Protein AF-A0A0S9CJR5-F1 (afdb_monomer_lite)

Structure (mmCIF, N/CA/C/O backbone):
data_AF-A0A0S9CJR5-F1
#
_entry.id   AF-A0A0S9CJR5-F1
#
loop_
_atom_site.group_PDB
_atom_site.id
_atom_site.type_symbol
_atom_site.label_atom_id
_atom_site.label_alt_id
_atom_site.label_comp_id
_atom_site.label_asym_id
_atom_site.label_entity_id
_atom_site.label_seq_id
_atom_site.pdbx_PDB_ins_code
_atom_site.Cartn_x
_atom_site.Cartn_y
_atom_site.Cartn_z
_atom_site.occupancy
_atom_site.B_iso_or_equiv
_atom_site.auth_seq_id
_atom_site.auth_comp_id
_atom_site.auth_asym_id
_atom_site.auth_atom_id
_atom_site.pdbx_PDB_model_num
ATOM 1 N N . MET A 1 1 ? -63.525 11.816 12.641 1.00 43.72 1 MET A N 1
ATOM 2 C CA . MET A 1 1 ? -62.742 10.567 12.562 1.00 43.72 1 MET A CA 1
ATOM 3 C C . MET A 1 1 ? -61.311 10.946 12.236 1.00 43.72 1 MET A C 1
ATOM 5 O O . MET A 1 1 ? -61.014 11.331 11.117 1.00 43.72 1 MET A O 1
ATOM 9 N N . THR A 1 2 ? -60.496 10.989 13.282 1.00 55.12 2 THR A N 1
ATOM 10 C CA . THR A 1 2 ? -59.028 11.050 13.274 1.00 55.12 2 THR A CA 1
ATOM 11 C C . THR A 1 2 ? -58.439 9.718 12.777 1.00 55.12 2 THR A C 1
ATOM 13 O O . THR A 1 2 ? -59.202 8.769 12.625 1.00 55.12 2 THR A O 1
ATOM 16 N N . LEU A 1 3 ? -57.103 9.651 12.632 1.00 54.28 3 LEU A N 1
ATOM 17 C CA . LEU A 1 3 ? -56.237 8.507 12.252 1.00 54.28 3 LEU A CA 1
ATOM 18 C C . LEU A 1 3 ? -55.891 8.482 10.742 1.00 54.28 3 LEU A C 1
ATOM 20 O O . LEU A 1 3 ? -56.779 8.366 9.916 1.00 54.28 3 LEU A O 1
ATOM 24 N N . SER A 1 4 ? -54.645 8.613 10.267 1.00 53.31 4 SER A N 1
ATOM 25 C CA . SER A 1 4 ? -53.346 8.298 10.874 1.00 53.31 4 SER A CA 1
ATOM 26 C C . SER A 1 4 ? -52.209 9.056 10.167 1.00 53.31 4 SER A C 1
ATOM 28 O O . SER A 1 4 ? -51.852 8.726 9.039 1.00 53.31 4 SER A O 1
ATOM 30 N N . LEU A 1 5 ? -51.594 10.033 10.839 1.00 59.44 5 LEU A N 1
ATOM 31 C CA . LEU A 1 5 ? -50.261 10.543 10.494 1.00 59.44 5 LEU A CA 1
ATOM 32 C C . LEU A 1 5 ? -49.259 9.899 11.458 1.00 59.44 5 LEU A C 1
ATOM 34 O O . LEU A 1 5 ? -49.064 10.395 12.562 1.00 59.44 5 LEU A O 1
ATOM 38 N N . ALA A 1 6 ? -48.669 8.767 11.078 1.00 61.03 6 ALA A N 1
ATOM 39 C CA . ALA A 1 6 ? -47.557 8.174 11.823 1.00 61.03 6 ALA A CA 1
ATOM 40 C C . ALA A 1 6 ? -46.784 7.175 10.950 1.00 61.03 6 ALA A C 1
ATOM 42 O O . ALA A 1 6 ? -46.719 5.988 11.262 1.00 61.03 6 ALA A O 1
ATOM 43 N N . LEU A 1 7 ? -46.193 7.635 9.841 1.00 58.69 7 LEU A N 1
ATOM 44 C CA . LEU A 1 7 ? -45.086 6.884 9.247 1.00 58.69 7 LEU A CA 1
ATOM 45 C C . LEU A 1 7 ? -43.819 7.272 10.005 1.00 58.69 7 LEU A C 1
ATOM 47 O O . LEU A 1 7 ? -43.235 8.335 9.806 1.00 58.69 7 LEU A O 1
ATOM 51 N N . ALA A 1 8 ? -43.501 6.418 10.972 1.00 60.41 8 ALA A N 1
ATOM 52 C CA . ALA A 1 8 ? -42.394 6.546 11.891 1.00 60.41 8 ALA A CA 1
ATOM 53 C C . ALA A 1 8 ? -41.061 6.740 11.157 1.00 60.41 8 ALA A C 1
ATOM 55 O O . ALA A 1 8 ? -40.695 5.978 10.263 1.00 60.41 8 ALA A O 1
ATOM 56 N N . MET A 1 9 ? -40.318 7.745 11.616 1.00 57.38 9 MET A N 1
ATOM 57 C CA . MET A 1 9 ? -38.883 7.889 11.421 1.00 57.38 9 MET A CA 1
ATOM 58 C C . MET A 1 9 ? -38.180 6.610 11.891 1.00 57.38 9 MET A C 1
ATOM 60 O O . MET A 1 9 ? -37.955 6.414 13.080 1.00 57.38 9 MET A O 1
ATOM 64 N N . GLN A 1 10 ? -37.833 5.730 10.960 1.00 56.88 10 GLN A N 1
ATOM 65 C CA . GLN A 1 10 ? -36.887 4.642 11.197 1.00 56.88 10 GLN A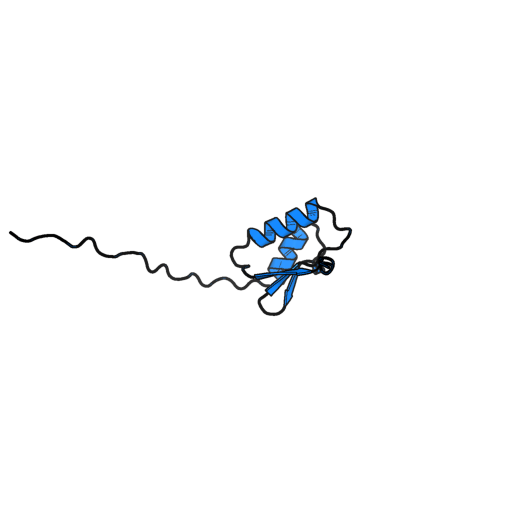 CA 1
ATOM 66 C C . GLN A 1 10 ? -35.776 4.740 10.156 1.00 56.88 10 GLN A C 1
ATOM 68 O O . GLN A 1 10 ? -35.531 3.822 9.380 1.00 56.88 10 GLN A O 1
ATOM 73 N N . VAL A 1 11 ? -35.103 5.893 10.112 1.00 59.28 11 VAL A N 1
ATOM 74 C CA . VAL A 1 11 ? -33.776 5.943 9.498 1.00 59.28 11 VAL A CA 1
ATOM 75 C C . VAL A 1 11 ? -32.8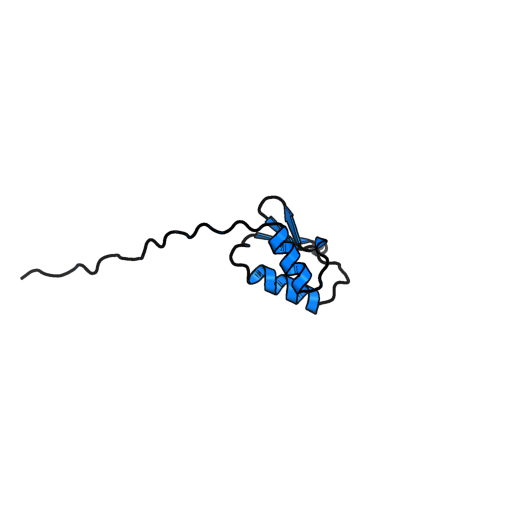57 5.254 10.494 1.00 59.28 11 VAL A C 1
ATOM 77 O O . VAL A 1 11 ? -32.537 5.800 11.546 1.00 59.28 11 VAL A O 1
ATOM 80 N N . ALA A 1 12 ? -32.567 3.992 10.194 1.00 54.50 12 ALA A N 1
ATOM 81 C CA . ALA A 1 12 ? -31.758 3.094 10.989 1.00 54.50 12 ALA A CA 1
ATOM 82 C C . ALA A 1 12 ? -30.522 3.807 11.556 1.00 54.50 12 ALA A C 1
ATOM 84 O O . ALA A 1 12 ? -29.634 4.226 10.812 1.00 54.50 12 ALA A O 1
ATOM 85 N N . ALA A 1 13 ? -30.444 3.873 12.885 1.00 55.59 13 ALA A N 1
ATOM 86 C CA . ALA A 1 13 ? -29.181 3.970 13.592 1.00 55.59 13 ALA A CA 1
ATOM 87 C C . ALA A 1 13 ? -28.401 2.682 13.291 1.00 55.59 13 ALA A C 1
ATOM 89 O O . ALA A 1 13 ? -28.447 1.714 14.046 1.00 55.59 13 ALA A O 1
ATOM 90 N N . GLN A 1 14 ? -27.757 2.628 12.124 1.00 60.69 14 GLN A N 1
ATOM 91 C CA . GLN A 1 14 ? -26.796 1.580 11.832 1.00 60.69 14 GLN A CA 1
ATOM 92 C C . GLN A 1 14 ? -25.674 1.740 12.860 1.00 60.69 14 GLN A C 1
ATOM 94 O O . GLN A 1 14 ? -25.089 2.827 12.938 1.00 60.69 14 GLN A O 1
ATOM 99 N N . PRO A 1 15 ? -25.376 0.719 13.681 1.00 57.75 15 PRO A N 1
ATOM 100 C CA . PRO A 1 15 ? -24.204 0.779 14.529 1.00 57.75 15 PRO A CA 1
ATOM 101 C C . PRO A 1 15 ? -23.009 0.964 13.599 1.00 57.75 15 PRO A C 1
ATOM 103 O O . PRO A 1 15 ? -22.780 0.141 12.711 1.00 57.75 15 PRO A O 1
ATOM 106 N N . ALA A 1 16 ? -22.288 2.075 13.763 1.00 60.09 16 ALA A N 1
ATOM 107 C CA . ALA A 1 16 ? -21.032 2.290 13.071 1.00 60.09 16 ALA A CA 1
ATOM 108 C C . ALA A 1 16 ? -20.144 1.089 13.405 1.00 60.09 16 ALA A C 1
ATOM 110 O O . ALA A 1 16 ? -19.707 0.935 14.548 1.00 60.09 16 ALA A O 1
ATOM 111 N N . GLN A 1 17 ? -19.964 0.186 12.438 1.00 60.59 17 GLN A N 1
ATOM 112 C CA . GLN A 1 17 ? -19.114 -0.975 12.644 1.00 60.59 17 GLN A CA 1
ATOM 113 C C . GLN A 1 17 ? -17.735 -0.461 13.062 1.00 60.59 17 GLN A C 1
ATOM 115 O O . GLN A 1 17 ? -17.246 0.493 12.445 1.00 60.59 17 GLN A O 1
ATOM 120 N N . PRO A 1 18 ? -17.117 -1.039 14.108 1.00 61.16 18 PRO A N 1
ATOM 121 C CA . PRO A 1 18 ? -15.797 -0.617 14.532 1.00 61.16 18 PRO A CA 1
ATOM 122 C C . PRO A 1 18 ? -14.863 -0.721 13.330 1.00 61.16 18 PRO A C 1
ATOM 124 O O . PRO A 1 18 ? -14.610 -1.808 12.807 1.00 61.16 18 PRO A O 1
ATOM 127 N N . ARG A 1 19 ? -14.420 0.438 12.836 1.00 65.44 19 ARG A N 1
ATOM 128 C CA . ARG A 1 19 ? -13.586 0.520 11.644 1.00 65.44 19 ARG A CA 1
ATOM 129 C C . ARG A 1 19 ? -12.277 -0.172 11.986 1.00 65.44 19 ARG A C 1
ATOM 131 O O . ARG A 1 19 ? -11.550 0.297 12.860 1.00 65.44 19 ARG A O 1
ATOM 138 N N . ARG A 1 20 ? -12.010 -1.313 11.346 1.00 77.50 20 ARG A N 1
ATOM 139 C CA . ARG A 1 20 ? -10.765 -2.055 11.554 1.00 77.50 20 ARG A CA 1
ATOM 140 C C . ARG A 1 20 ? -9.597 -1.117 11.274 1.00 77.50 20 ARG A C 1
ATOM 142 O O . ARG A 1 20 ? -9.473 -0.596 10.168 1.00 77.50 20 ARG A O 1
ATOM 149 N N . GLU A 1 21 ? -8.763 -0.912 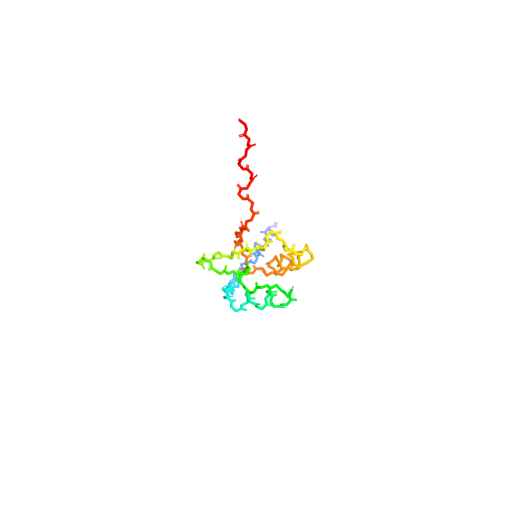12.283 1.00 84.38 21 GLU A N 1
ATOM 150 C CA . GLU A 1 21 ? -7.540 -0.134 12.146 1.00 84.38 21 GLU A CA 1
ATOM 151 C C . GLU A 1 21 ? -6.586 -0.847 11.183 1.00 84.38 21 GLU A C 1
ATOM 153 O O . GLU A 1 21 ? -6.353 -2.055 11.294 1.00 84.38 21 GLU A O 1
ATOM 158 N N . VAL A 1 22 ? -6.077 -0.092 10.212 1.00 89.44 22 VAL A N 1
ATOM 159 C CA . VAL A 1 22 ? -5.152 -0.586 9.191 1.00 89.44 22 VAL A CA 1
ATOM 160 C C . VAL A 1 22 ? -3.789 -0.765 9.834 1.00 89.44 22 VAL A C 1
ATOM 162 O O . VAL A 1 22 ? -3.250 0.167 10.426 1.00 89.44 22 VAL A O 1
ATOM 165 N N . LYS A 1 23 ? -3.224 -1.964 9.715 1.00 93.12 23 LYS A N 1
ATOM 166 C CA . LYS A 1 23 ? -1.893 -2.280 10.237 1.00 93.12 23 LYS A CA 1
ATOM 167 C C . LYS A 1 23 ? -0.874 -2.279 9.106 1.00 93.12 23 LYS A C 1
ATOM 169 O O . LYS A 1 23 ? -1.198 -2.572 7.959 1.00 93.12 23 LYS A O 1
ATOM 174 N N . GLN A 1 24 ? 0.396 -2.067 9.444 1.00 95.56 24 GLN A N 1
ATOM 175 C CA . GLN A 1 24 ? 1.496 -2.153 8.475 1.00 95.56 24 GLN A CA 1
ATOM 176 C C . GLN A 1 24 ? 1.535 -3.507 7.742 1.00 95.56 24 GLN A C 1
ATOM 178 O O . GLN A 1 24 ? 1.906 -3.575 6.577 1.00 95.56 24 GLN A O 1
ATOM 183 N N . ALA A 1 25 ? 1.119 -4.591 8.403 1.00 95.94 25 ALA A N 1
ATOM 184 C CA . ALA A 1 25 ? 1.010 -5.905 7.776 1.00 95.94 25 ALA A CA 1
ATOM 185 C C . ALA A 1 25 ? -0.021 -5.939 6.632 1.00 95.94 25 ALA A C 1
ATOM 187 O O . ALA A 1 25 ? 0.228 -6.593 5.623 1.00 95.94 25 ALA A O 1
ATOM 188 N N . ASP A 1 26 ? -1.136 -5.210 6.760 1.00 95.00 26 ASP A N 1
ATOM 189 C CA . ASP A 1 26 ? -2.148 -5.109 5.702 1.00 95.00 26 ASP A CA 1
ATOM 190 C C . ASP A 1 26 ? -1.565 -4.372 4.483 1.00 95.00 26 ASP A C 1
ATOM 192 O O . ASP A 1 26 ? -1.719 -4.818 3.350 1.00 95.00 26 ASP A O 1
ATOM 196 N N . LEU A 1 27 ? -0.818 -3.288 4.723 1.00 96.00 27 LEU A N 1
ATOM 197 C CA . LEU A 1 27 ? -0.130 -2.521 3.678 1.00 96.00 27 LEU A CA 1
ATOM 198 C C . LEU A 1 27 ? 0.952 -3.339 2.964 1.00 96.00 27 LEU A C 1
ATOM 200 O O . LEU A 1 27 ? 1.042 -3.319 1.737 1.00 96.00 27 LEU A O 1
ATOM 204 N N . ASN A 1 28 ? 1.741 -4.105 3.721 1.00 97.69 28 ASN A N 1
ATOM 205 C CA . ASN A 1 28 ? 2.746 -5.003 3.158 1.00 97.69 28 ASN A CA 1
ATOM 206 C C . ASN A 1 28 ? 2.096 -6.060 2.260 1.00 97.69 28 ASN A C 1
ATOM 208 O O . ASN A 1 28 ? 2.602 -6.319 1.176 1.00 97.69 28 ASN A O 1
ATOM 212 N N . ALA A 1 29 ? 0.957 -6.625 2.673 1.00 97.56 29 ALA A N 1
ATOM 213 C CA . ALA A 1 29 ? 0.226 -7.595 1.864 1.00 97.56 29 ALA A CA 1
ATOM 214 C C . ALA A 1 29 ? -0.309 -6.984 0.557 1.00 97.56 29 ALA A C 1
ATOM 216 O O . ALA A 1 29 ? -0.299 -7.647 -0.478 1.00 97.56 29 ALA A O 1
ATOM 217 N N . MET A 1 30 ? -0.744 -5.718 0.576 1.00 96.81 30 MET A N 1
ATOM 218 C CA . MET A 1 30 ? -1.143 -5.002 -0.642 1.00 96.81 30 MET A CA 1
ATOM 219 C C . MET A 1 30 ? 0.041 -4.790 -1.589 1.00 96.81 30 MET A C 1
ATOM 221 O O . MET A 1 30 ? -0.095 -5.034 -2.785 1.00 96.81 30 MET A O 1
ATOM 225 N N . ALA A 1 31 ? 1.196 -4.373 -1.058 1.00 96.94 31 ALA A N 1
ATOM 226 C CA . ALA A 1 31 ? 2.415 -4.208 -1.84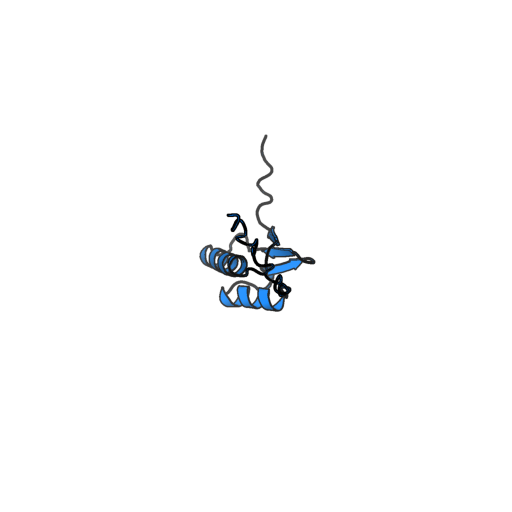5 1.00 96.94 31 ALA A CA 1
ATOM 227 C C . ALA A 1 31 ? 2.871 -5.545 -2.451 1.00 96.94 31 ALA A C 1
ATOM 229 O O . ALA A 1 31 ? 3.098 -5.623 -3.656 1.00 96.94 31 ALA A O 1
ATOM 230 N N . ASP A 1 32 ? 2.902 -6.613 -1.649 1.00 98.06 32 ASP A N 1
ATOM 231 C CA . ASP A 1 32 ? 3.279 -7.958 -2.092 1.00 98.06 32 ASP A CA 1
ATOM 232 C C . ASP A 1 32 ? 2.354 -8.469 -3.210 1.00 98.06 32 ASP A C 1
ATOM 234 O O . ASP A 1 32 ? 2.830 -9.018 -4.203 1.00 98.06 32 ASP A O 1
ATOM 238 N N . ALA A 1 33 ? 1.040 -8.242 -3.089 1.00 97.88 33 ALA A N 1
ATOM 239 C CA . ALA A 1 33 ? 0.053 -8.642 -4.094 1.00 97.88 33 ALA A CA 1
ATOM 240 C C . ALA A 1 33 ? 0.207 -7.908 -5.437 1.00 97.88 33 ALA A C 1
ATOM 242 O O . ALA A 1 33 ? -0.268 -8.403 -6.455 1.00 97.88 33 ALA A O 1
ATOM 243 N N . CYS A 1 34 ? 0.844 -6.738 -5.431 1.00 97.25 34 CYS A N 1
ATOM 244 C CA . CYS A 1 34 ? 1.155 -5.955 -6.623 1.00 97.25 34 CYS A CA 1
ATOM 245 C C . CYS A 1 34 ? 2.622 -6.083 -7.048 1.00 97.25 34 CYS A C 1
ATOM 247 O O . CYS A 1 34 ? 3.064 -5.324 -7.901 1.00 97.25 34 CYS A O 1
ATOM 249 N N . HIS A 1 35 ? 3.392 -6.992 -6.435 1.00 96.81 35 HIS A N 1
ATOM 250 C CA . HIS A 1 35 ? 4.840 -7.119 -6.642 1.00 96.81 35 HIS A CA 1
ATOM 251 C C . HIS A 1 35 ? 5.616 -5.807 -6.423 1.00 96.81 35 HIS A C 1
ATOM 253 O O . HIS A 1 35 ? 6.705 -5.609 -6.960 1.00 96.81 35 HIS A O 1
ATOM 259 N N . ALA A 1 36 ? 5.073 -4.916 -5.593 1.00 96.06 36 ALA A N 1
ATOM 260 C CA . ALA A 1 36 ? 5.676 -3.643 -5.252 1.00 96.06 36 ALA A CA 1
ATOM 261 C C . ALA A 1 36 ? 6.584 -3.775 -4.015 1.00 96.06 36 ALA A C 1
ATOM 263 O O . ALA A 1 36 ? 6.318 -4.580 -3.116 1.00 96.06 36 ALA A O 1
ATOM 264 N N . PRO A 1 37 ? 7.640 -2.952 -3.892 1.00 96.44 37 PRO A N 1
ATOM 265 C CA . PRO A 1 37 ? 8.433 -2.888 -2.672 1.00 96.44 37 PRO A CA 1
ATOM 266 C C . PRO A 1 37 ? 7.568 -2.526 -1.457 1.00 96.44 37 PRO A C 1
ATOM 268 O O . PRO A 1 37 ? 6.916 -1.485 -1.450 1.00 96.44 37 PRO A O 1
ATOM 271 N N . ARG A 1 38 ? 7.642 -3.306 -0.370 1.00 96.25 38 ARG A N 1
ATOM 272 C CA . ARG A 1 38 ? 6.897 -3.033 0.883 1.00 96.25 38 ARG A CA 1
ATOM 273 C C . ARG A 1 38 ? 7.127 -1.629 1.451 1.00 96.25 38 ARG A C 1
ATOM 275 O O . ARG A 1 38 ? 6.252 -1.080 2.103 1.00 96.25 38 ARG A O 1
ATOM 282 N N . LYS A 1 39 ? 8.287 -1.026 1.169 1.00 94.88 39 LYS A N 1
ATOM 283 C CA . LYS A 1 39 ? 8.613 0.355 1.562 1.00 94.88 39 LYS A CA 1
ATOM 284 C C . LYS A 1 39 ? 7.741 1.423 0.886 1.00 94.88 39 LYS A C 1
ATOM 286 O O . LYS A 1 39 ? 7.765 2.562 1.331 1.00 94.88 39 LYS A O 1
ATOM 291 N N . TRP A 1 40 ? 7.013 1.087 -0.181 1.00 95.06 40 TRP A N 1
ATOM 292 C CA . TRP A 1 40 ? 6.117 2.026 -0.859 1.00 95.06 40 TRP A CA 1
ATOM 293 C C . TRP A 1 40 ? 4.866 2.337 -0.057 1.00 95.06 40 TRP A C 1
ATOM 295 O O . TRP A 1 40 ? 4.288 3.390 -0.278 1.00 95.06 40 TRP A O 1
ATOM 305 N N . LEU A 1 41 ? 4.439 1.452 0.845 1.00 95.44 41 LEU A N 1
ATOM 306 C CA . LEU A 1 41 ? 3.272 1.679 1.686 1.00 95.44 41 LEU A CA 1
ATOM 307 C C . LEU A 1 41 ? 3.670 1.598 3.148 1.00 95.44 41 LEU A C 1
ATOM 309 O O . LEU A 1 41 ? 4.084 0.543 3.626 1.00 95.44 41 LEU A O 1
ATOM 313 N N . TYR A 1 42 ? 3.504 2.688 3.885 1.00 95.38 42 TYR A N 1
ATOM 314 C CA . TYR A 1 42 ? 3.787 2.682 5.314 1.00 95.38 42 TYR A CA 1
ATOM 315 C C . TYR A 1 42 ? 2.856 3.580 6.110 1.00 95.38 42 TYR A C 1
ATOM 317 O O . TYR A 1 42 ? 2.263 4.518 5.585 1.00 95.38 42 TYR A O 1
ATOM 325 N N . LEU A 1 43 ? 2.724 3.281 7.399 1.00 94.12 43 LEU A N 1
ATOM 326 C CA . LEU A 1 43 ? 1.964 4.112 8.321 1.00 94.12 43 LEU A CA 1
ATOM 327 C C . LEU A 1 43 ? 2.819 5.263 8.854 1.00 94.12 43 LEU A C 1
ATOM 329 O O . LEU A 1 43 ? 3.929 5.059 9.348 1.00 94.12 43 LEU A O 1
ATOM 333 N N . LYS A 1 44 ? 2.255 6.469 8.832 1.00 90.94 44 LYS A N 1
ATOM 334 C CA . LYS A 1 44 ? 2.753 7.644 9.552 1.00 90.94 44 LYS A CA 1
ATOM 335 C C . LYS A 1 44 ? 1.664 8.099 10.524 1.00 90.94 44 LYS A C 1
ATOM 337 O O . LYS A 1 44 ? 0.771 8.871 10.188 1.00 90.94 44 LYS A O 1
ATOM 342 N N . GLY A 1 45 ? 1.686 7.554 11.739 1.00 87.94 45 GLY A N 1
ATOM 343 C CA . GLY A 1 45 ? 0.569 7.699 12.677 1.00 87.94 45 GLY A CA 1
ATOM 344 C C . GLY A 1 45 ? -0.669 6.955 12.167 1.00 87.94 45 GLY A C 1
ATOM 345 O O . GLY A 1 45 ? -0.631 5.737 12.031 1.00 87.94 45 GLY A O 1
ATOM 346 N N . ARG A 1 46 ? -1.755 7.684 11.879 1.00 85.88 46 ARG A N 1
ATOM 347 C CA . ARG A 1 46 ? -3.005 7.127 11.311 1.00 85.88 46 ARG A CA 1
ATOM 348 C C . ARG A 1 46 ? -3.113 7.279 9.793 1.00 85.88 46 ARG A C 1
ATOM 350 O O . ARG A 1 46 ? -4.129 6.913 9.209 1.00 85.88 46 ARG A O 1
ATOM 357 N N . GLU A 1 47 ? -2.106 7.874 9.174 1.00 89.56 47 GLU A N 1
ATOM 358 C CA . GLU A 1 47 ? -2.069 8.122 7.742 1.00 89.56 47 GLU A CA 1
ATOM 359 C C . GLU A 1 47 ? -1.322 6.999 7.027 1.00 89.56 47 GLU A C 1
ATOM 361 O O . GLU A 1 47 ? -0.267 6.554 7.487 1.00 89.56 47 GLU A O 1
ATOM 366 N N . VAL A 1 48 ? -1.863 6.555 5.894 1.00 92.81 48 VAL A N 1
ATOM 367 C CA . VAL A 1 48 ? -1.148 5.676 4.970 1.00 92.81 48 VAL A CA 1
ATOM 368 C C . VAL A 1 48 ? -0.349 6.554 4.021 1.00 92.81 48 VAL A C 1
ATOM 370 O O . VAL A 1 48 ? -0.897 7.448 3.387 1.00 92.81 48 VAL A O 1
ATOM 373 N N . VAL A 1 49 ? 0.944 6.301 3.903 1.00 94.88 49 VAL A N 1
ATOM 374 C CA . VAL A 1 49 ? 1.813 6.997 2.962 1.00 94.88 49 VAL A CA 1
ATOM 375 C C . VAL A 1 49 ? 2.136 6.066 1.809 1.00 94.88 49 VAL A C 1
ATOM 377 O O . VAL A 1 49 ? 2.584 4.940 2.026 1.00 94.88 49 VAL A O 1
ATOM 380 N N . PHE A 1 50 ? 1.912 6.556 0.595 1.00 94.62 50 PHE A N 1
ATOM 381 C CA . PHE A 1 50 ? 2.327 5.937 -0.650 1.00 94.62 50 PHE A CA 1
ATOM 382 C C . PHE A 1 50 ? 3.540 6.678 -1.221 1.00 94.62 50 PHE A C 1
ATOM 384 O O . PHE A 1 50 ? 3.460 7.868 -1.519 1.00 94.62 50 PHE A O 1
ATOM 391 N N . ALA A 1 51 ? 4.661 5.976 -1.368 1.00 93.81 51 ALA A N 1
ATOM 392 C CA . ALA A 1 51 ? 5.936 6.513 -1.838 1.00 93.81 51 ALA A CA 1
ATOM 393 C C . ALA A 1 51 ? 6.534 5.597 -2.915 1.00 93.81 51 ALA A C 1
ATOM 395 O O . ALA A 1 51 ? 7.433 4.794 -2.645 1.00 93.81 51 ALA A O 1
ATOM 396 N N . ALA A 1 52 ? 5.995 5.685 -4.131 1.00 91.50 52 ALA A N 1
ATOM 397 C CA . ALA A 1 52 ? 6.530 4.955 -5.274 1.00 91.50 52 ALA A CA 1
ATOM 398 C C . ALA A 1 52 ? 7.901 5.491 -5.710 1.00 91.50 52 ALA A C 1
ATOM 400 O O . ALA A 1 52 ? 8.263 6.636 -5.444 1.00 91.50 52 ALA A O 1
ATOM 401 N N . SER A 1 53 ? 8.666 4.647 -6.405 1.00 86.69 53 SER A N 1
ATOM 402 C CA . SER A 1 53 ? 9.866 5.102 -7.114 1.00 86.69 53 SER A CA 1
ATOM 403 C C . SER A 1 53 ? 9.462 6.034 -8.266 1.00 86.69 53 SER A C 1
ATOM 405 O O . SER A 1 53 ? 8.438 5.764 -8.890 1.00 86.69 53 SER A O 1
ATOM 407 N N . PRO A 1 54 ? 10.245 7.070 -8.613 1.00 85.12 54 PRO A N 1
ATOM 408 C CA . PRO A 1 54 ? 9.987 7.863 -9.820 1.00 85.12 54 PRO A CA 1
ATOM 409 C C . PRO A 1 54 ? 10.020 7.011 -11.099 1.00 85.12 54 PRO A C 1
ATOM 411 O O . PRO A 1 54 ? 9.247 7.258 -12.016 1.00 85.12 54 PRO A O 1
ATOM 414 N N . ASP A 1 55 ? 10.848 5.963 -11.120 1.00 87.31 55 ASP A N 1
ATOM 415 C CA . ASP A 1 55 ? 10.958 5.007 -12.233 1.00 87.31 55 ASP A CA 1
ATOM 416 C C . ASP A 1 55 ? 10.038 3.784 -12.063 1.00 87.31 55 ASP A C 1
ATOM 418 O O . ASP A 1 55 ? 10.288 2.715 -12.621 1.00 87.31 55 ASP A O 1
ATOM 422 N N . ALA A 1 56 ? 9.021 3.889 -11.204 1.00 90.25 56 ALA A N 1
ATOM 423 C CA . ALA A 1 56 ? 8.070 2.813 -10.991 1.00 90.25 56 ALA A CA 1
ATOM 424 C C . ALA A 1 56 ? 7.280 2.521 -12.269 1.00 90.25 56 ALA A C 1
ATOM 426 O O . ALA A 1 56 ? 6.766 3.429 -12.920 1.00 90.25 56 ALA A O 1
ATOM 427 N N . ASP A 1 57 ? 7.127 1.236 -12.570 1.00 93.69 57 ASP A N 1
ATOM 428 C CA . ASP A 1 57 ? 6.220 0.784 -13.613 1.00 93.69 57 ASP A CA 1
ATOM 429 C C . ASP A 1 57 ? 4.777 1.244 -13.324 1.00 93.69 57 ASP A C 1
ATOM 431 O O . ASP A 1 57 ? 4.287 1.160 -12.190 1.00 93.69 57 ASP A O 1
ATOM 435 N N . TYR A 1 58 ? 4.106 1.745 -14.363 1.00 93.31 58 TYR A N 1
ATOM 436 C CA . TYR A 1 58 ? 2.778 2.343 -14.245 1.00 93.31 58 TYR A CA 1
ATOM 437 C C . TYR A 1 58 ? 1.733 1.329 -13.773 1.00 93.31 58 TYR A C 1
ATOM 439 O O . TYR A 1 58 ? 0.924 1.650 -12.900 1.00 93.31 58 TYR A O 1
ATOM 447 N N . ASP A 1 59 ? 1.775 0.099 -14.289 1.00 96.56 59 ASP A N 1
ATOM 448 C CA . ASP A 1 59 ? 0.808 -0.942 -13.934 1.00 96.56 59 ASP A CA 1
ATOM 449 C C . ASP A 1 59 ? 0.973 -1.365 -12.471 1.00 96.56 59 ASP A C 1
ATOM 451 O O . ASP A 1 59 ? -0.006 -1.569 -11.746 1.00 96.56 59 ASP A O 1
ATOM 455 N N . THR A 1 60 ? 2.216 -1.401 -11.994 1.00 95.25 60 THR A N 1
ATOM 456 C CA . THR A 1 60 ? 2.544 -1.649 -10.587 1.00 95.25 60 THR A CA 1
ATOM 457 C C . THR A 1 60 ? 1.975 -0.550 -9.682 1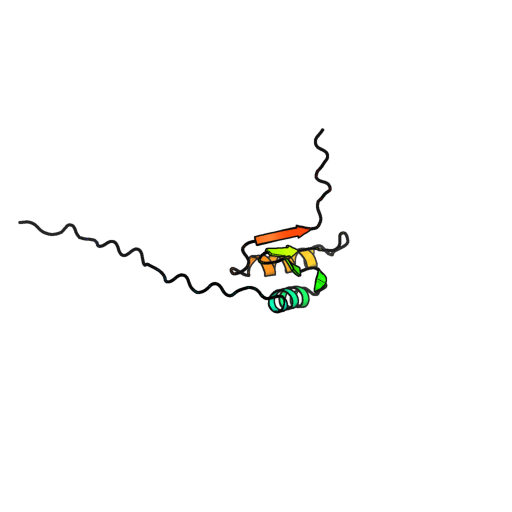.00 95.25 60 THR A C 1
ATOM 459 O O . THR A 1 60 ? 1.344 -0.845 -8.663 1.00 95.25 60 THR A O 1
ATOM 462 N N . VAL A 1 61 ? 2.134 0.725 -10.059 1.00 94.50 61 VAL A N 1
ATOM 463 C CA . VAL A 1 61 ? 1.547 1.867 -9.332 1.00 94.50 61 VAL A CA 1
ATOM 464 C C . VAL A 1 61 ? 0.021 1.785 -9.331 1.00 94.50 61 VAL A C 1
ATOM 466 O O . VAL A 1 61 ? -0.597 1.879 -8.268 1.00 94.50 61 VAL A O 1
ATOM 469 N N . ALA A 1 62 ? -0.591 1.559 -10.494 1.00 95.56 62 ALA A N 1
ATOM 470 C CA . ALA A 1 62 ? -2.037 1.442 -10.636 1.00 95.56 62 ALA A CA 1
ATOM 471 C C . ALA A 1 62 ? -2.601 0.297 -9.780 1.00 95.56 62 ALA A C 1
ATOM 473 O O . ALA A 1 62 ? -3.609 0.483 -9.092 1.00 95.56 62 ALA A O 1
ATOM 474 N N . CYS A 1 63 ? -1.921 -0.854 -9.741 1.00 97.25 63 CYS A N 1
ATOM 475 C CA . CYS A 1 63 ? -2.291 -1.969 -8.874 1.00 97.25 63 CYS A CA 1
ATOM 476 C C . CYS A 1 63 ? -2.308 -1.554 -7.398 1.00 97.25 63 CYS A C 1
ATOM 478 O O . CYS A 1 63 ? -3.306 -1.778 -6.704 1.00 97.25 63 CYS A O 1
ATOM 480 N N . VAL A 1 64 ? -1.231 -0.921 -6.915 1.00 95.62 64 VAL A N 1
ATOM 481 C CA . VAL A 1 64 ? -1.116 -0.527 -5.504 1.00 95.62 64 VAL A CA 1
ATOM 482 C C . VAL A 1 64 ? -2.215 0.466 -5.125 1.00 95.62 64 VAL A C 1
ATOM 484 O O . VAL A 1 64 ? -2.898 0.272 -4.117 1.00 95.62 64 VAL A O 1
ATOM 487 N N . LEU A 1 65 ? -2.452 1.487 -5.952 1.00 93.56 65 LEU A N 1
ATOM 488 C CA . LEU A 1 65 ? -3.514 2.469 -5.714 1.00 93.56 65 LEU A CA 1
ATOM 489 C C . LEU A 1 65 ? -4.912 1.842 -5.764 1.00 93.56 65 LEU A C 1
ATOM 491 O O . LEU A 1 65 ? -5.777 2.188 -4.955 1.00 93.56 65 LEU A O 1
ATOM 495 N N . GLY A 1 66 ? -5.127 0.866 -6.647 1.00 95.12 66 GLY A N 1
ATOM 496 C CA . GLY A 1 66 ? -6.351 0.070 -6.687 1.00 95.12 66 GLY A CA 1
ATOM 497 C C . GLY A 1 66 ? -6.593 -0.703 -5.386 1.00 95.12 66 GLY A C 1
ATOM 498 O O . GLY A 1 66 ? -7.701 -0.697 -4.854 1.00 95.12 66 GLY A O 1
ATOM 499 N N . LYS A 1 67 ? -5.555 -1.323 -4.810 1.00 94.69 67 LYS A N 1
ATOM 500 C CA . LYS A 1 67 ? -5.669 -2.039 -3.526 1.00 94.69 67 LYS A CA 1
ATOM 501 C C . LYS A 1 67 ? -5.948 -1.099 -2.356 1.00 94.69 67 LYS A C 1
ATOM 503 O O . LYS A 1 67 ? -6.804 -1.405 -1.528 1.00 94.69 67 LYS A O 1
ATOM 508 N N . VAL A 1 68 ? -5.252 0.036 -2.304 1.00 92.31 68 VAL A N 1
ATOM 509 C CA . VAL A 1 68 ? -5.426 1.038 -1.243 1.00 92.31 68 VAL A CA 1
ATOM 510 C C . VAL A 1 68 ? -6.827 1.651 -1.293 1.00 92.31 68 VAL A C 1
ATOM 512 O O . VAL A 1 68 ? -7.479 1.752 -0.260 1.00 92.31 68 VAL A O 1
ATOM 515 N N . SER A 1 69 ? -7.325 2.000 -2.482 1.00 90.44 69 SER A N 1
ATOM 516 C CA . SER A 1 69 ? -8.670 2.573 -2.650 1.00 90.44 69 SER A CA 1
ATOM 517 C C . SER A 1 69 ? -9.796 1.573 -2.366 1.00 90.44 69 SER A C 1
ATOM 519 O O . SER A 1 69 ? -10.824 1.951 -1.807 1.00 90.44 69 SER A O 1
ATOM 521 N N . ALA A 1 70 ? -9.600 0.289 -2.682 1.00 90.69 70 ALA A N 1
ATOM 522 C CA . ALA A 1 70 ? -10.556 -0.767 -2.348 1.00 90.69 70 ALA A CA 1
ATOM 523 C C . ALA A 1 70 ? -10.632 -1.057 -0.835 1.00 90.69 70 ALA A C 1
ATOM 525 O O . ALA A 1 70 ? -11.614 -1.627 -0.353 1.00 90.69 70 ALA A O 1
ATOM 526 N N . ALA A 1 71 ? -9.614 -0.669 -0.063 1.00 86.88 71 ALA A N 1
ATOM 527 C CA . ALA A 1 71 ? -9.606 -0.833 1.381 1.00 86.88 71 ALA A CA 1
ATOM 528 C C . ALA A 1 71 ? -10.409 0.291 2.056 1.00 86.88 71 ALA A C 1
ATOM 530 O O . ALA A 1 71 ? -9.856 1.302 2.474 1.00 86.88 71 ALA A O 1
ATOM 531 N N . GLY A 1 72 ? -11.718 0.093 2.245 1.00 81.19 72 GLY A N 1
ATOM 532 C CA . GLY A 1 72 ? -12.620 1.091 2.859 1.00 81.19 72 GLY A CA 1
ATOM 533 C C . GLY A 1 72 ? -12.280 1.526 4.303 1.00 81.19 72 GLY A C 1
ATOM 534 O O . GLY A 1 72 ? -12.899 2.448 4.853 1.00 81.19 72 GLY A O 1
ATOM 535 N N . SER A 1 73 ? -11.301 0.874 4.937 1.00 82.62 73 SER A N 1
ATOM 536 C CA . SER A 1 73 ? -10.702 1.273 6.216 1.00 82.62 73 SER A CA 1
ATOM 537 C C . SER A 1 73 ? -9.616 2.348 6.080 1.00 82.62 73 SER A C 1
ATOM 539 O O . SER A 1 73 ? -9.315 3.015 7.067 1.00 82.62 73 SER A O 1
ATOM 541 N N . ILE A 1 74 ? -9.039 2.535 4.890 1.00 84.31 74 ILE A N 1
ATOM 542 C CA . ILE A 1 74 ? -8.057 3.579 4.597 1.00 84.31 74 ILE A CA 1
ATOM 543 C C . ILE A 1 74 ? -8.813 4.824 4.130 1.00 84.31 74 ILE A C 1
ATOM 545 O O . ILE A 1 74 ? -9.415 4.835 3.063 1.00 84.31 74 ILE A O 1
ATOM 549 N N . THR A 1 75 ? -8.794 5.883 4.937 1.00 81.44 75 THR A N 1
ATOM 550 C CA . THR A 1 75 ? -9.456 7.156 4.590 1.00 81.44 75 THR A CA 1
ATOM 551 C C . THR A 1 75 ? -8.507 8.300 4.307 1.00 81.44 75 THR A C 1
ATOM 553 O O . THR A 1 75 ? -8.929 9.294 3.733 1.00 81.44 75 THR A O 1
ATOM 556 N N . ASN A 1 76 ? -7.256 8.186 4.745 1.00 82.75 76 ASN A N 1
ATOM 557 C CA . ASN A 1 76 ? -6.246 9.220 4.582 1.00 82.75 76 ASN A CA 1
ATOM 558 C C . ASN A 1 76 ? -5.023 8.582 3.937 1.00 82.75 76 ASN A C 1
ATOM 560 O O . ASN A 1 76 ? -4.398 7.699 4.536 1.00 82.75 76 ASN A O 1
ATOM 564 N N . VAL A 1 77 ? -4.731 9.017 2.712 1.00 87.31 77 VAL A N 1
ATOM 565 C CA . VAL A 1 77 ? -3.570 8.580 1.942 1.00 87.31 77 VAL A CA 1
ATOM 566 C C . VAL A 1 77 ? -2.767 9.810 1.551 1.00 87.31 77 VAL A C 1
ATOM 568 O O . VAL A 1 77 ? -3.284 10.687 0.860 1.00 87.31 77 VAL A O 1
ATOM 571 N N . SER A 1 78 ? -1.510 9.851 1.975 1.00 87.94 78 SER A N 1
ATOM 572 C CA . SER A 1 78 ? -0.528 10.831 1.518 1.00 87.94 78 SER A CA 1
ATOM 573 C C . SER A 1 78 ? 0.310 10.246 0.394 1.00 87.94 78 SER A C 1
ATOM 575 O O . SER A 1 78 ? 0.750 9.101 0.470 1.00 87.94 78 SER A O 1
ATOM 577 N N . PHE A 1 79 ? 0.574 11.051 -0.627 1.00 87.06 79 PHE A N 1
ATOM 578 C CA . PHE A 1 79 ? 1.373 10.664 -1.783 1.00 87.06 79 PHE A CA 1
ATOM 579 C C . PHE A 1 79 ? 2.698 11.421 -1.744 1.00 87.06 79 PHE A C 1
ATOM 581 O O . PHE A 1 79 ? 2.715 12.650 -1.764 1.00 87.06 79 PHE A O 1
ATOM 588 N N . ILE A 1 80 ? 3.808 10.690 -1.697 1.00 81.31 80 ILE A N 1
ATOM 589 C CA . ILE A 1 80 ? 5.152 11.242 -1.861 1.00 81.31 80 ILE A CA 1
ATOM 590 C C . ILE A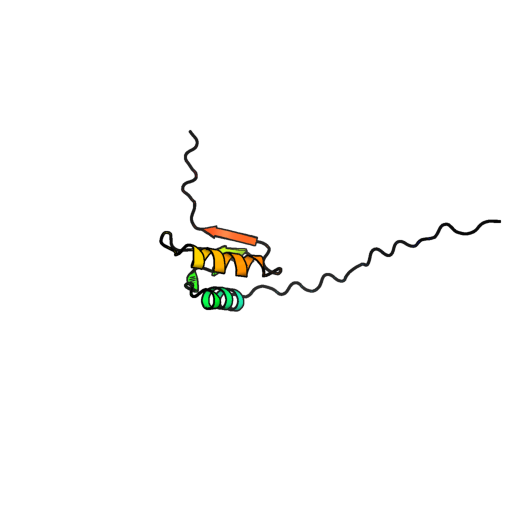 1 80 ? 5.566 10.988 -3.304 1.00 81.31 80 ILE A C 1
ATOM 592 O O . ILE A 1 80 ? 5.608 9.839 -3.739 1.00 81.31 80 ILE A O 1
ATOM 596 N N . GLY A 1 81 ? 5.856 12.060 -4.043 1.00 64.75 81 GLY A N 1
ATOM 597 C CA . GLY A 1 81 ? 6.243 11.944 -5.450 1.00 64.75 81 GLY A CA 1
ATOM 598 C C . GLY A 1 81 ? 5.803 13.071 -6.383 1.00 64.75 81 GLY A C 1
ATOM 599 O O . GLY A 1 81 ? 5.901 12.887 -7.589 1.00 64.75 81 GLY A O 1
ATOM 600 N N . ASN A 1 82 ? 5.338 14.229 -5.891 1.00 53.25 82 ASN A N 1
ATOM 601 C CA . ASN A 1 82 ? 5.121 15.389 -6.767 1.00 53.25 82 ASN A CA 1
ATOM 602 C C . ASN A 1 82 ? 5.346 16.751 -6.086 1.00 53.25 82 ASN A C 1
ATOM 604 O O . ASN A 1 82 ? 4.502 17.641 -6.132 1.00 53.25 82 ASN A O 1
ATOM 608 N N . GLU A 1 83 ? 6.511 16.952 -5.475 1.00 51.66 83 GLU A N 1
ATOM 609 C CA . GLU A 1 83 ? 6.955 18.283 -5.024 1.00 51.66 83 GLU A CA 1
ATOM 610 C C . GLU A 1 83 ? 7.450 19.195 -6.175 1.00 51.66 83 GLU A C 1
ATOM 612 O O . GLU A 1 83 ? 7.935 20.298 -5.936 1.00 51.66 83 GLU A O 1
ATOM 617 N N . GLN A 1 84 ? 7.242 18.801 -7.443 1.00 47.53 84 GLN A N 1
ATOM 618 C CA . GLN A 1 84 ? 7.474 19.639 -8.632 1.00 47.53 84 GLN A CA 1
ATOM 619 C C . GLN A 1 84 ? 6.219 20.345 -9.189 1.00 47.53 84 GLN A C 1
ATOM 621 O O . GLN A 1 84 ? 6.206 20.748 -10.348 1.00 47.53 84 GLN A O 1
ATOM 626 N N . ALA A 1 85 ? 5.188 20.590 -8.376 1.00 45.28 85 ALA A N 1
ATOM 627 C CA . ALA A 1 85 ? 4.129 21.549 -8.729 1.00 45.28 85 ALA A CA 1
ATOM 628 C C . ALA A 1 85 ? 4.350 22.964 -8.146 1.00 45.28 85 ALA A C 1
ATOM 630 O O . ALA A 1 85 ? 3.472 23.812 -8.250 1.00 45.28 85 ALA A O 1
ATOM 631 N N . SER A 1 86 ? 5.521 23.264 -7.570 1.00 46.19 86 SER A N 1
ATOM 632 C CA . SER A 1 86 ? 5.907 24.643 -7.227 1.00 46.19 86 SER A CA 1
ATOM 633 C C . SER A 1 86 ? 6.708 25.280 -8.357 1.00 46.19 86 SER A C 1
ATOM 635 O O . SER A 1 86 ? 7.923 25.399 -8.238 1.00 46.19 86 SER A O 1
ATOM 637 N N . LYS A 1 87 ? 6.027 25.689 -9.436 1.00 49.75 87 LYS A N 1
ATOM 638 C CA . LYS A 1 87 ? 6.377 26.860 -10.268 1.00 49.75 87 LYS A CA 1
ATOM 639 C C . LYS A 1 87 ? 5.121 27.380 -10.978 1.00 49.75 87 LYS A C 1
ATOM 641 O O . LYS A 1 87 ? 5.028 27.316 -12.199 1.00 49.75 87 LYS A O 1
ATOM 646 N N . GLU A 1 88 ? 4.171 27.917 -10.220 1.00 41.72 88 GLU A N 1
ATOM 647 C CA . GLU A 1 88 ? 3.392 29.043 -10.745 1.00 41.72 88 GLU A CA 1
ATOM 648 C C . GLU A 1 88 ? 4.065 30.348 -10.312 1.00 41.72 88 GLU A C 1
ATOM 650 O O . GLU A 1 88 ? 4.774 30.406 -9.308 1.00 41.72 88 GLU A O 1
ATOM 655 N N . LYS A 1 89 ? 3.966 31.311 -11.218 1.00 41.03 89 LYS A N 1
ATOM 656 C CA . LYS A 1 89 ? 4.942 32.342 -11.565 1.00 41.03 89 LYS A CA 1
ATOM 657 C C . LYS A 1 89 ? 4.809 33.610 -10.729 1.00 41.03 89 LYS A C 1
ATOM 659 O O . LYS A 1 89 ? 3.659 33.972 -10.406 1.00 41.03 89 LYS A O 1
#

Foldseek 3Di:
DDDDDPPDPCPDPPPPPPLPQDDLVLLQVQCVVLVHDSVQWDDDDSETEGEHDPPDDPSSVVSSVVSQVVRPSHDHYHYDDPPPPPDDD

Secondary structure (DSSP, 8-state):
-------------------PPPPHHHHHHHHHHTT--GGGEEEETTEEEE---TT--HHHHHHHHHHHHH-TT---EEE-S-GGG----

Sequence (89 aa):
MTLSLALAMQVAAQPAQPRREVKQADLNAMADACHAPRKWLYLKGREVVFAASPDADYDTVACVLGKVSAAGSITNVSFIGNEQASKEK

Radius of gyration: 21.16 Å; chains: 1; bounding box: 74×41×29 Å

pLDDT: mean 80.21, std 18.08, range [41.03, 98.06]